Protein AF-A0A2V7D2A8-F1 (afdb_monomer_lite)

Foldseek 3Di:
DDDDQQPDKDKDWDWQQLDPVLLVVLVVCVVVDVDPCNVVSVVVNVVSNPDRDTPDIDIDRRD

Sequence (63 aa):
MKLDAPATRARVAVVVEPDAFYVGFFETLLRQGAGRGEPQIRQALEAARRSPFTVFARELPLR

Radius of gyration: 19.15 Å; chains: 1; bounding box: 46×16×49 Å

Structure (mmCIF, N/CA/C/O backbone):
data_AF-A0A2V7D2A8-F1
#
_entry.id   AF-A0A2V7D2A8-F1
#
loop_
_atom_site.group_PDB
_atom_site.id
_atom_site.type_symbol
_atom_site.label_atom_id
_atom_site.label_alt_id
_atom_site.label_comp_id
_atom_site.label_asym_id
_atom_site.label_entity_id
_atom_site.label_seq_id
_atom_site.pdbx_PDB_ins_code
_atom_site.Cartn_x
_atom_site.Cartn_y
_atom_site.Cartn_z
_atom_site.occupancy
_atom_site.B_iso_or_equiv
_atom_site.auth_seq_id
_atom_site.auth_comp_id
_atom_site.auth_asym_id
_atom_site.auth_atom_id
_atom_site.pdbx_PDB_model_num
ATOM 1 N N . MET A 1 1 ? 16.779 8.684 -29.748 1.00 56.50 1 MET A N 1
ATOM 2 C CA . MET A 1 1 ? 17.889 8.483 -28.792 1.00 56.50 1 MET A CA 1
ATOM 3 C C . MET A 1 1 ? 18.348 7.040 -28.924 1.00 56.50 1 MET A C 1
ATOM 5 O O . MET A 1 1 ? 17.519 6.154 -28.771 1.00 56.50 1 MET A O 1
ATOM 9 N N . LYS A 1 2 ? 19.600 6.801 -29.326 1.00 56.41 2 LYS A N 1
ATOM 10 C CA . LYS A 1 2 ? 20.169 5.452 -29.480 1.00 56.41 2 LYS A CA 1
ATOM 11 C C . LYS A 1 2 ? 20.897 5.126 -28.171 1.00 56.41 2 LYS A C 1
ATOM 13 O O . LYS A 1 2 ? 21.677 5.955 -27.719 1.00 56.41 2 LYS A O 1
ATOM 18 N N . LEU A 1 3 ? 20.563 4.011 -27.528 1.00 61.38 3 LEU A N 1
ATOM 19 C CA . LEU A 1 3 ? 21.193 3.582 -26.275 1.00 61.38 3 LEU A CA 1
ATOM 20 C C . LEU A 1 3 ? 22.450 2.767 -26.610 1.00 61.38 3 LEU A C 1
ATOM 22 O O . LEU A 1 3 ? 22.371 1.841 -27.417 1.00 61.38 3 LEU A O 1
ATOM 26 N N . ASP A 1 4 ? 23.595 3.121 -26.022 1.00 64.88 4 ASP A N 1
ATOM 27 C CA . ASP A 1 4 ? 24.840 2.363 -26.175 1.00 64.88 4 ASP A CA 1
ATOM 28 C C . ASP A 1 4 ? 24.729 1.019 -25.439 1.00 64.88 4 ASP A C 1
ATOM 30 O O . ASP A 1 4 ? 24.743 0.944 -24.206 1.00 64.88 4 ASP A O 1
ATOM 34 N N . ALA A 1 5 ? 24.608 -0.064 -26.212 1.00 62.47 5 ALA A N 1
ATOM 35 C CA . ALA A 1 5 ? 24.381 -1.425 -25.721 1.00 62.47 5 ALA A CA 1
ATOM 36 C C . ALA A 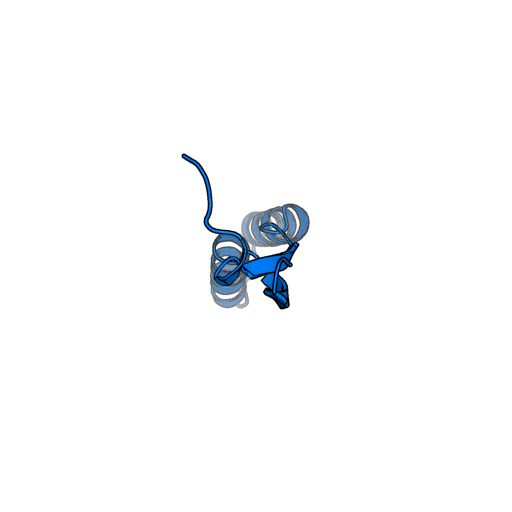1 5 ? 25.351 -1.891 -24.607 1.00 62.47 5 ALA A C 1
ATOM 38 O O . ALA A 1 5 ? 24.864 -2.422 -23.611 1.00 62.47 5 ALA A O 1
ATOM 39 N N . PRO A 1 6 ? 26.679 -1.630 -24.651 1.00 65.50 6 PRO A N 1
ATOM 40 C CA . PRO A 1 6 ? 27.614 -2.173 -23.656 1.00 65.50 6 PRO A CA 1
ATOM 41 C C . PRO A 1 6 ? 27.406 -1.654 -22.225 1.00 65.50 6 PRO A C 1
ATOM 43 O O . PRO A 1 6 ? 27.889 -2.267 -21.274 1.00 65.50 6 PRO A O 1
ATOM 46 N N . ALA A 1 7 ? 26.708 -0.526 -22.065 1.00 71.94 7 ALA A N 1
ATOM 47 C CA . ALA A 1 7 ? 26.439 0.104 -20.772 1.00 71.94 7 ALA A CA 1
ATOM 48 C C . ALA A 1 7 ? 24.956 0.040 -20.366 1.00 71.94 7 ALA A C 1
ATOM 50 O O . ALA A 1 7 ? 24.567 0.618 -19.349 1.00 71.94 7 ALA A O 1
ATOM 51 N N . THR A 1 8 ? 24.112 -0.649 -21.138 1.00 82.88 8 THR A N 1
ATOM 52 C CA . THR A 1 8 ? 22.668 -0.648 -20.899 1.00 82.88 8 THR A CA 1
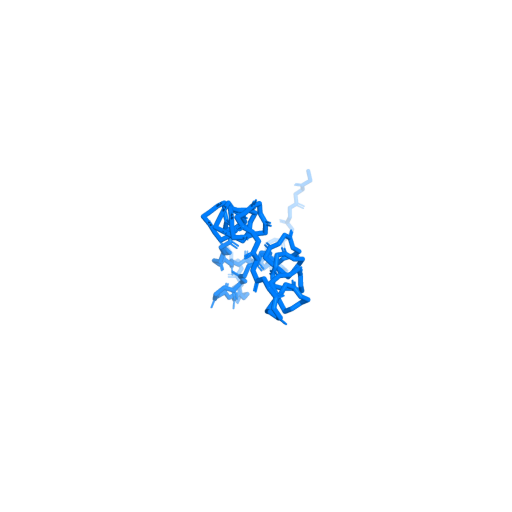ATOM 53 C C . THR A 1 8 ? 22.295 -1.693 -19.840 1.00 82.88 8 THR A C 1
ATOM 55 O O . THR A 1 8 ? 22.675 -2.862 -19.918 1.00 82.88 8 THR A O 1
ATOM 58 N N . ARG A 1 9 ? 21.518 -1.286 -18.829 1.00 82.44 9 ARG A N 1
ATOM 59 C CA . ARG A 1 9 ? 20.926 -2.190 -17.832 1.00 82.44 9 ARG A CA 1
ATOM 60 C C . ARG A 1 9 ? 19.407 -2.113 -17.877 1.00 82.44 9 ARG A C 1
ATOM 62 O O . ARG A 1 9 ? 18.841 -1.026 -17.945 1.00 82.44 9 ARG A O 1
ATOM 69 N N . ALA A 1 10 ? 18.752 -3.265 -17.800 1.00 85.88 10 ALA A N 1
ATOM 70 C CA . ALA A 1 10 ? 17.322 -3.361 -17.558 1.00 85.88 10 ALA A CA 1
ATOM 71 C C . ALA A 1 10 ? 17.069 -3.403 -16.056 1.00 85.88 10 ALA A C 1
ATOM 73 O O . ALA A 1 10 ? 17.619 -4.250 -15.350 1.00 85.88 10 ALA A O 1
ATOM 74 N N . ARG A 1 11 ? 16.184 -2.530 -15.578 1.00 89.06 11 ARG A N 1
ATOM 75 C CA . ARG A 1 11 ? 15.585 -2.657 -14.253 1.00 89.06 11 ARG A CA 1
ATOM 76 C C . ARG A 1 11 ? 14.219 -3.304 -14.408 1.00 89.06 11 ARG A C 1
ATOM 78 O O . ARG A 1 11 ? 13.361 -2.772 -15.106 1.00 89.06 11 ARG A O 1
ATOM 85 N N . VAL A 1 12 ? 14.023 -4.433 -13.741 1.00 87.31 12 VAL A N 1
ATOM 86 C CA . VAL A 1 12 ? 12.741 -5.140 -13.705 1.00 87.31 12 VAL A CA 1
ATOM 87 C C . VAL A 1 12 ? 12.237 -5.113 -12.272 1.00 87.31 12 VAL A C 1
ATOM 89 O O . VAL A 1 12 ? 12.992 -5.429 -11.351 1.00 87.31 12 VAL A O 1
ATOM 92 N N . ALA A 1 13 ? 10.981 -4.721 -12.079 1.00 81.38 13 ALA A N 1
ATOM 93 C CA . ALA A 1 13 ? 10.341 -4.710 -10.773 1.00 81.38 13 ALA A CA 1
ATOM 94 C C . ALA A 1 13 ? 8.925 -5.286 -10.854 1.00 81.38 13 ALA A C 1
ATOM 96 O O . ALA A 1 13 ? 8.227 -5.080 -11.844 1.00 81.38 13 ALA A O 1
ATOM 97 N N . VAL A 1 14 ? 8.518 -5.991 -9.799 1.00 77.19 14 VAL A N 1
ATOM 98 C CA . VAL A 1 14 ? 7.121 -6.355 -9.550 1.00 77.19 14 VAL A CA 1
ATOM 99 C C . VAL A 1 14 ? 6.622 -5.432 -8.456 1.00 77.19 14 VAL A C 1
ATOM 101 O O . VAL A 1 14 ? 7.115 -5.469 -7.326 1.00 77.19 14 VAL A O 1
ATOM 104 N N . VAL A 1 15 ? 5.669 -4.588 -8.822 1.00 71.31 15 VAL A N 1
ATOM 105 C CA . VAL A 1 15 ? 5.092 -3.576 -7.949 1.00 71.31 15 VAL A CA 1
ATOM 106 C C . VAL A 1 15 ? 3.619 -3.901 -7.775 1.00 71.31 15 VAL A C 1
ATOM 108 O O . VAL A 1 15 ? 2.909 -4.119 -8.754 1.00 71.31 15 VAL A O 1
ATOM 111 N N . VAL A 1 16 ? 3.171 -3.960 -6.527 1.00 68.19 16 VAL A N 1
ATOM 112 C CA . VAL A 1 16 ? 1.748 -3.915 -6.206 1.00 68.19 16 VAL A CA 1
ATOM 113 C C . VAL A 1 16 ? 1.386 -2.442 -6.168 1.00 68.19 16 VAL A C 1
ATOM 115 O O . VAL A 1 16 ? 1.831 -1.720 -5.275 1.00 68.19 16 VAL A O 1
ATOM 118 N N . GLU A 1 17 ? 0.649 -1.991 -7.180 1.00 67.44 17 GLU A N 1
ATOM 119 C CA . GLU A 1 17 ? 0.044 -0.660 -7.181 1.00 67.44 17 GLU A CA 1
ATOM 120 C C . GLU A 1 17 ? -0.797 -0.469 -5.909 1.00 67.44 17 GLU A C 1
ATOM 122 O O . GLU A 1 17 ? -1.312 -1.466 -5.391 1.00 67.44 17 GLU A O 1
ATOM 1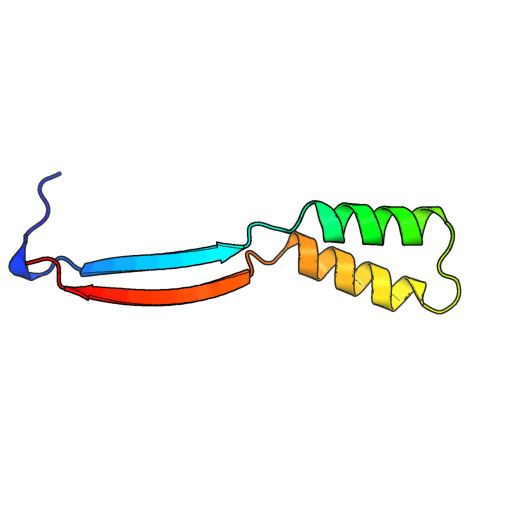27 N N . PRO A 1 18 ? -0.926 0.770 -5.390 1.00 66.12 18 PRO A N 1
ATOM 128 C CA . PRO A 1 18 ? -1.703 1.065 -4.191 1.00 66.12 18 PRO A CA 1
ATOM 129 C C . PRO A 1 18 ? -3.012 0.287 -4.196 1.00 66.12 18 PRO A C 1
ATOM 131 O O . PRO A 1 18 ? -3.836 0.440 -5.102 1.00 66.12 18 PRO A O 1
ATOM 134 N N . ASP A 1 19 ? -3.157 -0.610 -3.225 1.00 66.12 19 ASP A N 1
ATOM 135 C CA . ASP A 1 19 ? -4.207 -1.610 -3.296 1.00 66.12 19 ASP A CA 1
ATOM 136 C C . ASP A 1 19 ? -5.568 -0.932 -3.106 1.00 66.12 19 ASP A C 1
ATOM 138 O O . ASP A 1 19 ? -5.930 -0.517 -1.999 1.00 66.12 19 ASP A O 1
ATOM 142 N N . ALA A 1 20 ? -6.329 -0.824 -4.198 1.00 71.06 20 ALA A N 1
ATOM 143 C CA . ALA A 1 20 ? -7.688 -0.297 -4.185 1.00 71.06 20 ALA A CA 1
ATOM 144 C C . ALA A 1 20 ? -8.567 -1.041 -3.163 1.00 71.06 20 ALA A C 1
ATOM 146 O O . ALA A 1 20 ? -9.461 -0.431 -2.570 1.00 71.06 20 ALA A O 1
ATOM 147 N N . PHE A 1 21 ? -8.282 -2.324 -2.903 1.00 78.25 21 PHE A N 1
ATOM 148 C CA . PHE A 1 21 ? -8.952 -3.103 -1.870 1.00 78.25 21 PHE A CA 1
ATOM 149 C C . PHE A 1 21 ? -8.664 -2.556 -0.468 1.00 78.25 21 PHE A C 1
ATOM 151 O O . PHE A 1 21 ? -9.609 -2.220 0.243 1.00 78.25 21 PHE A O 1
ATOM 158 N N . TYR A 1 22 ? -7.396 -2.416 -0.059 1.00 81.56 22 TYR A N 1
ATOM 159 C CA . TYR A 1 22 ? -7.072 -1.928 1.290 1.00 81.56 22 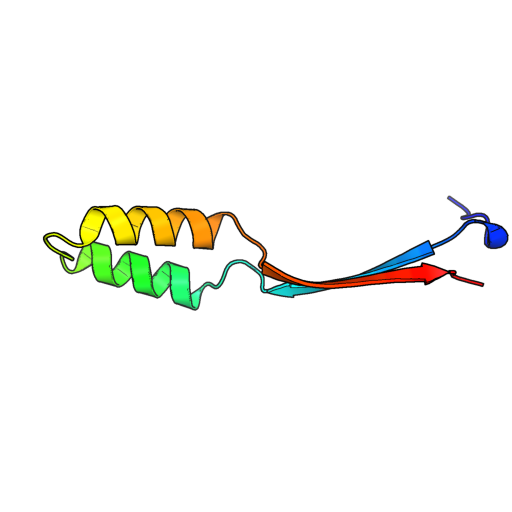TYR A CA 1
ATOM 160 C C . TYR A 1 22 ? -7.464 -0.465 1.492 1.00 81.56 22 TYR A C 1
ATOM 162 O O . TYR A 1 22 ? -7.940 -0.110 2.571 1.00 81.56 22 TYR A O 1
ATOM 170 N N . VAL A 1 23 ? -7.341 0.371 0.458 1.00 87.50 23 VAL A N 1
ATOM 171 C CA . VAL A 1 23 ? -7.843 1.751 0.498 1.00 87.50 23 VAL A CA 1
ATOM 172 C C . VAL A 1 23 ? -9.352 1.756 0.769 1.00 87.50 23 VAL A C 1
ATOM 174 O O . VAL A 1 23 ? -9.787 2.353 1.754 1.00 87.50 23 VAL A O 1
ATOM 177 N N . GLY A 1 24 ? -10.142 1.021 -0.021 1.00 86.75 24 GLY A N 1
ATOM 178 C CA . GLY A 1 24 ? -11.596 0.944 0.157 1.00 86.75 24 GLY A CA 1
ATOM 179 C C . GLY A 1 24 ? -12.024 0.279 1.472 1.00 86.75 24 GLY A C 1
ATOM 180 O O . GLY A 1 24 ? -13.018 0.682 2.087 1.00 86.75 24 GLY A O 1
ATOM 181 N N . PHE A 1 25 ? -11.261 -0.706 1.945 1.00 87.88 25 PHE A N 1
ATOM 182 C CA . PHE A 1 25 ? -11.466 -1.364 3.232 1.00 87.88 25 PHE A CA 1
ATOM 183 C C . PHE A 1 25 ? -11.279 -0.387 4.398 1.00 87.88 25 PHE A C 1
ATOM 185 O O . PHE A 1 25 ? -12.188 -0.235 5.218 1.00 87.88 25 PHE A O 1
ATOM 192 N N . PHE A 1 26 ? -10.150 0.328 4.458 1.00 91.50 26 PHE A N 1
ATOM 193 C CA . PHE A 1 26 ? -9.895 1.296 5.526 1.00 91.50 26 PHE A CA 1
ATOM 194 C C . PHE A 1 26 ? -10.872 2.474 5.477 1.00 91.50 26 PHE A C 1
ATOM 196 O O . PHE A 1 26 ? -11.374 2.886 6.521 1.00 91.50 26 PHE A O 1
ATOM 203 N N . GLU A 1 27 ? -11.212 2.978 4.289 1.00 93.44 27 GLU A N 1
ATOM 204 C CA . GLU A 1 27 ? -12.243 4.011 4.128 1.00 93.44 27 GLU A CA 1
ATOM 205 C C . GLU A 1 27 ? -13.609 3.540 4.644 1.00 93.44 27 GLU A C 1
ATOM 207 O O . GLU A 1 27 ? -14.314 4.289 5.327 1.00 93.44 27 GLU A O 1
ATOM 212 N N . THR A 1 28 ? -13.966 2.280 4.387 1.00 94.06 28 THR A N 1
ATOM 213 C CA . THR A 1 28 ? -15.204 1.686 4.900 1.00 94.06 28 THR A CA 1
ATOM 214 C C . THR A 1 28 ? -15.192 1.578 6.424 1.00 94.06 28 THR A C 1
ATOM 216 O O . THR A 1 28 ? -16.177 1.969 7.049 1.00 94.06 28 THR A O 1
ATOM 219 N N . LEU A 1 29 ? -14.088 1.126 7.028 1.00 92.81 29 LEU A N 1
ATOM 220 C CA . LEU A 1 29 ? -13.949 1.046 8.487 1.00 92.81 29 LEU A CA 1
ATOM 221 C C . LEU A 1 29 ? -14.023 2.423 9.160 1.00 92.81 29 LEU A C 1
ATOM 223 O O . LEU A 1 29 ? -14.666 2.565 10.199 1.00 92.81 29 LEU A O 1
ATOM 227 N N . LEU A 1 30 ? -13.405 3.447 8.565 1.00 94.69 30 LEU A N 1
ATOM 228 C CA . LEU A 1 30 ? -13.477 4.818 9.077 1.00 94.69 30 LEU A CA 1
ATOM 229 C C . LEU A 1 30 ? -14.906 5.365 9.002 1.00 94.69 30 LEU A C 1
ATOM 231 O O . LEU A 1 30 ? -15.390 5.947 9.969 1.00 94.69 30 LEU A O 1
ATOM 235 N N . ARG A 1 31 ? -15.615 5.119 7.893 1.00 94.75 31 ARG A N 1
ATOM 236 C CA . ARG A 1 31 ? -17.015 5.534 7.722 1.00 94.75 31 ARG A CA 1
ATOM 237 C C . ARG A 1 31 ? -17.971 4.829 8.693 1.00 94.75 31 ARG A C 1
ATOM 239 O O . ARG A 1 31 ? -18.981 5.414 9.065 1.00 94.75 31 ARG A O 1
ATOM 246 N N . GLN A 1 32 ? -17.667 3.594 9.091 1.00 92.50 32 GLN A N 1
ATOM 247 C CA . GLN A 1 32 ? -18.460 2.822 10.057 1.00 92.50 32 GLN A CA 1
ATOM 248 C C . GLN A 1 32 ? -18.159 3.176 11.524 1.00 92.50 32 GLN A C 1
ATOM 250 O O . GLN A 1 32 ? -18.917 2.777 12.404 1.00 92.50 32 GLN A O 1
ATOM 255 N N . GLY A 1 33 ? -17.096 3.940 11.789 1.00 88.00 33 GLY A N 1
ATOM 256 C CA . GLY A 1 33 ? -16.678 4.315 13.137 1.00 88.00 33 GLY A CA 1
ATOM 257 C C . GLY A 1 33 ? -15.845 3.222 13.805 1.00 88.00 33 GLY A C 1
ATOM 258 O O . GLY A 1 33 ? -16.362 2.331 14.472 1.00 88.00 33 GLY A O 1
ATOM 259 N N . ALA A 1 34 ? -14.522 3.328 13.687 1.00 83.56 34 ALA A N 1
ATOM 260 C CA . ALA A 1 34 ? -13.580 2.345 14.228 1.00 83.56 34 ALA A CA 1
ATOM 261 C C . ALA A 1 34 ? -13.252 2.512 15.729 1.00 83.56 34 ALA A C 1
ATOM 263 O O . ALA A 1 34 ? -12.391 1.812 16.275 1.00 83.56 34 ALA A O 1
ATOM 264 N N . GLY A 1 35 ? -13.912 3.453 16.409 1.00 88.00 35 GLY A N 1
ATOM 265 C CA . GLY A 1 35 ? -13.728 3.712 17.835 1.00 88.00 35 GLY A CA 1
ATOM 266 C C . GLY A 1 35 ? -12.271 4.022 18.192 1.00 88.00 35 GLY A C 1
ATOM 267 O O . GLY A 1 35 ? -11.606 4.823 17.544 1.00 88.00 35 GLY A O 1
ATOM 268 N N . ARG A 1 36 ? -11.735 3.365 19.228 1.00 88.62 36 ARG A N 1
ATOM 269 C CA . ARG A 1 36 ? -10.356 3.611 19.700 1.00 88.62 36 ARG A CA 1
ATOM 270 C C . ARG A 1 36 ? -9.262 3.241 18.684 1.00 88.62 36 ARG A C 1
ATOM 272 O O . ARG A 1 36 ? -8.128 3.667 18.872 1.00 88.62 36 ARG A O 1
ATOM 279 N N . GLY A 1 37 ? -9.594 2.463 17.648 1.00 91.06 37 GLY A N 1
ATOM 280 C CA . GLY A 1 37 ? -8.670 2.029 16.593 1.00 91.06 37 GLY A CA 1
ATOM 281 C C . GLY A 1 37 ? -8.512 3.016 15.428 1.00 91.06 37 GLY A C 1
ATOM 282 O O . GLY A 1 37 ? -7.705 2.802 14.524 1.00 91.06 37 GLY A O 1
ATOM 283 N N . GLU A 1 38 ? -9.301 4.092 15.408 1.00 94.31 38 GLU A N 1
ATOM 284 C CA . GLU A 1 38 ? -9.370 5.026 14.282 1.00 94.31 38 GLU A CA 1
ATOM 285 C C . GLU A 1 38 ? -8.026 5.697 13.922 1.00 94.31 38 GLU A C 1
ATOM 287 O O . GLU A 1 38 ? -7.718 5.799 12.729 1.00 94.31 38 GLU A O 1
ATOM 292 N N . PRO A 1 39 ? -7.168 6.094 14.887 1.00 95.25 39 PRO A N 1
ATOM 293 C CA . PRO A 1 39 ? -5.848 6.642 14.576 1.00 95.25 39 PRO A CA 1
ATOM 294 C C . PRO A 1 39 ? -4.944 5.648 13.835 1.00 95.25 39 PRO A C 1
ATOM 296 O O . PRO A 1 39 ? -4.290 6.030 12.863 1.00 95.25 39 PRO A O 1
ATOM 299 N N . GLN A 1 40 ? -4.938 4.371 14.242 1.00 93.88 40 GLN A N 1
ATOM 300 C CA . GLN A 1 40 ? -4.138 3.339 13.575 1.00 93.88 40 GLN A CA 1
ATOM 301 C C . GLN A 1 40 ? -4.646 3.070 12.153 1.00 93.88 40 GLN A C 1
ATOM 303 O O . GLN A 1 40 ? -3.846 2.900 11.234 1.00 93.88 40 GLN A O 1
ATOM 308 N N . ILE A 1 41 ? -5.966 3.090 11.942 1.00 93.44 41 ILE A N 1
ATOM 309 C CA . ILE A 1 41 ? -6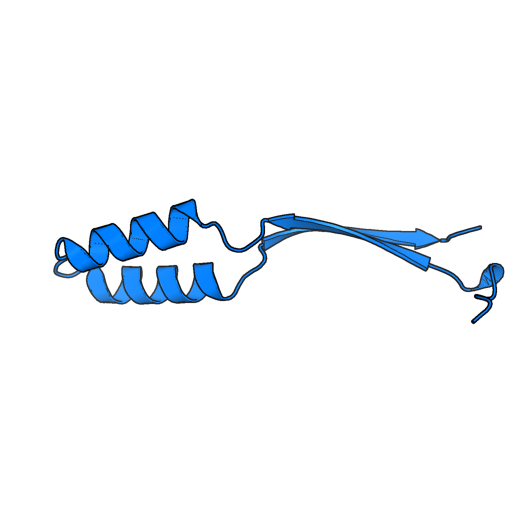.560 2.888 10.613 1.00 93.44 41 ILE A CA 1
ATOM 310 C C . ILE A 1 41 ? -6.247 4.058 9.679 1.00 93.44 41 ILE A C 1
ATOM 312 O O . ILE A 1 41 ? -5.923 3.828 8.516 1.00 93.44 41 ILE A O 1
ATOM 316 N N . ARG A 1 42 ? -6.268 5.308 10.165 1.00 94.12 42 ARG A N 1
ATOM 317 C CA 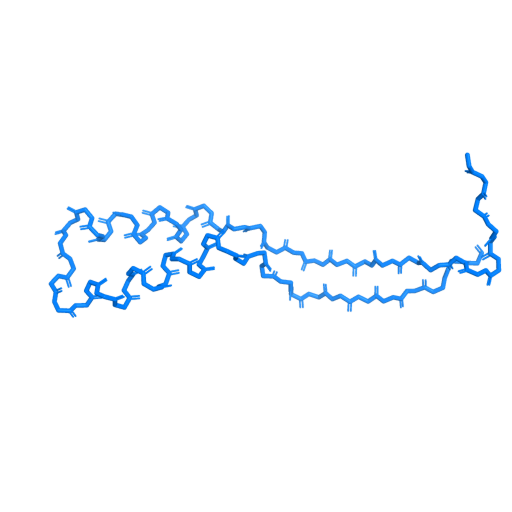. ARG A 1 42 ? -5.845 6.463 9.351 1.00 94.12 42 ARG A CA 1
ATOM 318 C C . ARG A 1 42 ? -4.378 6.361 8.945 1.00 94.12 42 ARG A C 1
ATOM 320 O O . ARG A 1 42 ? -4.055 6.634 7.794 1.00 94.12 42 ARG A O 1
ATOM 327 N N . GLN A 1 43 ? -3.504 5.927 9.853 1.00 92.62 43 GLN A N 1
ATOM 328 C CA . GLN A 1 43 ? -2.094 5.701 9.533 1.00 92.62 43 GLN A CA 1
ATOM 329 C C . GLN A 1 43 ? -1.917 4.596 8.478 1.00 92.62 43 GLN A C 1
ATOM 331 O O . GLN A 1 43 ? -1.118 4.754 7.555 1.00 92.62 43 GLN A O 1
ATOM 336 N N . ALA A 1 44 ? -2.680 3.505 8.581 1.00 88.25 44 ALA A N 1
ATOM 337 C CA . ALA A 1 44 ? -2.652 2.412 7.614 1.00 88.25 44 ALA A CA 1
ATOM 338 C C . ALA A 1 44 ? -3.190 2.830 6.232 1.00 88.25 44 ALA A C 1
ATOM 340 O O . ALA A 1 44 ? -2.572 2.506 5.220 1.00 88.25 44 ALA A O 1
ATOM 341 N N . LEU A 1 45 ? -4.278 3.608 6.180 1.00 90.31 45 LEU A N 1
ATOM 342 C CA . LEU A 1 45 ? -4.821 4.184 4.944 1.00 90.31 45 LEU A CA 1
ATOM 343 C C . LEU A 1 45 ? -3.795 5.083 4.249 1.00 90.31 45 LEU A C 1
ATOM 345 O O . LEU A 1 45 ? -3.579 4.992 3.043 1.00 90.31 45 LEU A O 1
ATOM 349 N N . GLU A 1 46 ? -3.127 5.923 5.026 1.00 89.44 46 GLU A N 1
ATOM 350 C CA . GLU A 1 46 ? -2.082 6.806 4.532 1.00 89.44 46 GLU A CA 1
ATOM 351 C C . GLU A 1 46 ? -0.859 6.051 3.998 1.00 89.44 46 GLU A C 1
ATOM 353 O O . GLU A 1 46 ? -0.275 6.458 2.993 1.00 89.44 46 GLU A O 1
ATOM 358 N N . ALA A 1 47 ? -0.485 4.937 4.629 1.00 85.38 47 ALA A N 1
ATOM 359 C CA . ALA A 1 47 ? 0.570 4.060 4.135 1.00 85.38 47 ALA A CA 1
ATOM 360 C C . ALA A 1 47 ? 0.154 3.334 2.842 1.00 85.38 47 ALA A C 1
ATOM 362 O O . ALA A 1 47 ? 0.937 3.287 1.892 1.00 85.38 47 ALA A O 1
ATOM 363 N N . ALA A 1 48 ? -1.086 2.835 2.781 1.00 81.81 48 ALA A N 1
ATOM 364 C CA . ALA A 1 48 ? -1.644 2.150 1.615 1.00 81.81 48 ALA A CA 1
ATOM 365 C C . ALA A 1 48 ? -1.751 3.072 0.389 1.00 81.81 48 ALA A C 1
ATOM 367 O O . ALA A 1 48 ? -1.474 2.640 -0.724 1.00 81.81 48 ALA A O 1
ATOM 368 N N . ARG A 1 49 ? -2.075 4.358 0.587 1.00 83.69 49 ARG A N 1
ATOM 369 C CA . ARG A 1 49 ? -2.104 5.374 -0.482 1.00 83.69 49 ARG A CA 1
ATOM 370 C C . ARG A 1 49 ? -0.717 5.758 -1.002 1.00 83.69 49 ARG A C 1
ATOM 372 O O . ARG A 1 49 ? -0.595 6.187 -2.145 1.00 83.69 49 ARG A O 1
ATOM 379 N N . ARG A 1 50 ? 0.316 5.661 -0.158 1.00 77.50 50 ARG A N 1
ATOM 380 C CA . ARG A 1 50 ? 1.674 6.145 -0.461 1.00 77.50 50 ARG A CA 1
ATOM 381 C C . ARG A 1 50 ? 2.621 5.090 -1.016 1.00 77.50 50 ARG A C 1
ATOM 383 O O . ARG A 1 50 ? 3.651 5.467 -1.566 1.00 77.50 50 ARG A O 1
ATOM 390 N N . SER A 1 51 ? 2.325 3.804 -0.852 1.00 57.66 51 SER A N 1
ATOM 391 C CA . SER A 1 51 ? 3.246 2.738 -1.254 1.00 57.66 51 SER A CA 1
ATOM 392 C C . SER A 1 51 ? 2.740 1.961 -2.462 1.00 57.66 51 SER A C 1
ATOM 394 O O . SER A 1 51 ? 1.831 1.148 -2.318 1.00 57.66 51 SER A O 1
ATOM 396 N N . PRO A 1 52 ? 3.415 2.078 -3.613 1.00 62.38 52 PRO A N 1
ATOM 397 C CA . PRO A 1 52 ? 3.623 0.926 -4.467 1.00 62.38 52 PRO A CA 1
ATOM 398 C C . PRO A 1 52 ? 4.495 -0.069 -3.683 1.00 62.38 52 PRO A C 1
ATOM 400 O O . PRO A 1 52 ? 5.668 0.202 -3.401 1.00 62.38 52 PRO A O 1
ATOM 403 N N . PHE A 1 53 ? 3.942 -1.205 -3.267 1.00 65.12 53 PHE A N 1
ATOM 404 C CA . PHE A 1 53 ? 4.728 -2.217 -2.562 1.00 65.12 53 PHE A CA 1
ATOM 405 C C . PHE A 1 53 ? 5.576 -2.974 -3.591 1.00 65.12 53 PHE A C 1
ATOM 407 O O . PHE A 1 53 ? 5.062 -3.765 -4.381 1.00 65.12 53 PHE A O 1
ATOM 414 N N . THR A 1 54 ? 6.884 -2.707 -3.631 1.00 64.31 54 THR A N 1
ATOM 415 C CA . THR A 1 54 ? 7.797 -3.420 -4.539 1.00 64.31 54 THR A CA 1
ATOM 416 C C . THR A 1 54 ? 8.135 -4.783 -3.942 1.00 64.31 54 THR A C 1
ATOM 418 O O . THR A 1 54 ? 8.901 -4.875 -2.988 1.00 64.31 54 THR A O 1
ATOM 421 N N . VAL A 1 55 ? 7.567 -5.846 -4.511 1.00 75.31 55 VAL A N 1
ATOM 422 C CA . VAL A 1 55 ? 7.760 -7.237 -4.058 1.00 75.31 55 VAL A CA 1
ATOM 423 C C . VAL A 1 55 ? 9.099 -7.790 -4.540 1.00 75.31 55 VAL A C 1
ATOM 425 O O . VAL A 1 55 ? 9.730 -8.610 -3.880 1.00 75.31 55 VAL A O 1
ATOM 428 N N . PHE A 1 56 ? 9.539 -7.340 -5.712 1.00 78.25 56 PHE A N 1
ATOM 429 C CA . PHE A 1 56 ? 10.760 -7.806 -6.346 1.00 78.25 56 PHE A CA 1
ATOM 430 C C . PHE A 1 56 ? 11.367 -6.682 -7.174 1.00 78.25 56 PHE A C 1
ATOM 432 O O . PHE A 1 56 ? 10.647 -5.975 -7.877 1.00 78.25 56 PHE A O 1
ATOM 439 N N . ALA A 1 57 ? 12.689 -6.544 -7.133 1.00 88.25 57 ALA A N 1
ATOM 440 C CA . ALA A 1 57 ? 13.428 -5.671 -8.032 1.00 88.25 57 ALA A CA 1
ATOM 441 C C . ALA A 1 57 ? 14.784 -6.292 -8.369 1.00 88.25 57 ALA A C 1
ATOM 443 O O . ALA A 1 57 ? 15.471 -6.819 -7.492 1.00 88.25 57 ALA A O 1
ATOM 444 N N . ARG A 1 58 ? 15.185 -6.213 -9.640 1.00 89.88 58 ARG A N 1
ATOM 445 C CA . ARG A 1 58 ? 16.494 -6.680 -10.098 1.00 89.88 58 ARG A CA 1
ATOM 446 C C . ARG A 1 58 ? 17.006 -5.839 -11.258 1.00 89.88 58 ARG A C 1
ATOM 448 O O . ARG A 1 58 ? 16.245 -5.460 -12.146 1.00 89.88 58 ARG A O 1
ATOM 455 N N . GLU A 1 59 ? 18.313 -5.600 -11.260 1.00 91.81 59 GLU A N 1
ATOM 456 C CA . GLU A 1 59 ? 19.030 -5.070 -12.416 1.00 91.81 59 GLU A CA 1
ATOM 457 C C . GLU A 1 59 ? 19.687 -6.200 -13.204 1.00 91.81 59 GLU A C 1
ATOM 459 O O . GLU A 1 59 ? 20.300 -7.108 -12.635 1.00 91.81 59 GLU A O 1
ATOM 464 N N . LEU A 1 60 ? 19.558 -6.133 -14.524 1.00 88.75 60 LEU A N 1
ATOM 465 C CA . LEU A 1 60 ? 20.105 -7.097 -15.466 1.00 88.75 60 LEU A CA 1
ATOM 466 C C . LEU A 1 60 ? 20.918 -6.350 -16.530 1.00 88.75 60 LEU A C 1
ATOM 468 O O . LEU A 1 60 ? 20.458 -5.318 -17.019 1.00 88.75 60 LEU A O 1
ATOM 472 N N . PRO A 1 61 ? 22.107 -6.834 -16.920 1.00 85.38 61 PRO A N 1
ATOM 473 C CA . PRO A 1 61 ? 22.803 -6.292 -18.080 1.00 85.38 61 PRO A CA 1
ATOM 474 C C . PRO A 1 61 ? 22.007 -6.610 -19.353 1.00 85.38 61 PRO A C 1
ATOM 476 O O . PRO A 1 61 ? 21.585 -7.752 -19.549 1.00 85.38 61 PRO A O 1
ATOM 479 N N . LEU A 1 62 ? 21.809 -5.613 -20.214 1.00 73.50 62 LEU A N 1
ATOM 480 C CA . LEU A 1 62 ? 21.269 -5.802 -21.557 1.00 73.50 62 LEU A CA 1
ATOM 481 C C . LEU A 1 62 ? 22.464 -5.918 -22.505 1.00 73.50 62 LEU A C 1
ATOM 483 O O . LEU A 1 62 ? 23.227 -4.969 -22.644 1.00 73.50 62 LEU A O 1
ATOM 487 N N . ARG A 1 63 ? 22.679 -7.117 -23.052 1.00 69.19 63 ARG A N 1
ATOM 488 C CA . ARG A 1 63 ? 23.734 -7.381 -24.040 1.00 69.19 63 ARG A CA 1
ATOM 489 C C . ARG A 1 63 ? 23.316 -6.915 -25.426 1.00 69.19 63 ARG A C 1
ATOM 491 O O . ARG A 1 63 ? 22.114 -7.064 -25.737 1.00 69.19 63 ARG A O 1
#

Secondary structure (DSSP, 8-state):
----GGG-EEEEEEEE---HHHHHHHHHHHHH--GGGHHHHHHHHHHHHH--EEEEEEEEE--

pLDDT: mean 80.96, std 11.53, range [56.41, 95.25]